Protein AF-A0A4S2HFW7-F1 (afdb_monomer)

Foldseek 3Di:
DVVLVVLVVVVCVVVVCVVQVFFPDWDDDPQWTWTAGNPDSDIDIDGNVVSVVCVVVPPDVVVVVVVVVVRVVVVVVVVVVCVVVVPD

Secondary structure (DSSP, 8-state):
-HHHHHHHHHHHHHHHHHH-TTEEEEEEETTEEEEEETTTS-EEEEEHHHHHHHHHTT--HHHHHHHHHHHHHHHHHHHHHHHHTT--

Sequence (88 aa):
MNDFYYWLQRELEQELNKVYKKIHRIGIFSNRFYIWFMNNDDSISIPLNVMEDIYSSGKSIKELITIIDSKYIARIKKYTEDSANGNR

pLDDT: mean 74.53, std 9.52, range [51.59, 89.75]

Radius of gyration: 14.02 Å; Cα contacts (8 Å, |Δi|>4): 72; chains: 1; bounding box: 38×21×38 Å

Solvent-accessible surface area (backbone atoms only — not comparable to full-atom values): 5122 Å² total; per-residue (Å²): 118,67,67,58,57,52,48,51,53,56,51,47,58,58,52,42,50,70,76,40,86,44,68,67,46,74,50,77,55,95,70,23,38,36,42,32,34,65,88,69,90,41,67,54,77,43,55,39,67,63,54,50,49,46,55,72,75,68,62,55,61,66,58,54,50,50,53,52,49,53,54,50,51,54,48,50,51,49,51,53,52,36,62,73,67,70,68,125

Structure (mmCIF, N/CA/C/O backbone):
data_AF-A0A4S2HFW7-F1
#
_entry.id   AF-A0A4S2HFW7-F1
#
loop_
_atom_site.group_PDB
_atom_site.id
_atom_site.type_symbol
_atom_site.label_atom_id
_atom_site.label_alt_id
_atom_site.label_comp_id
_atom_site.label_asym_id
_atom_site.label_entity_id
_atom_site.label_seq_id
_atom_site.pdbx_PDB_ins_code
_atom_site.Cartn_x
_atom_site.Cartn_y
_atom_site.Cartn_z
_atom_site.occupancy
_atom_site.B_iso_or_equiv
_atom_site.auth_seq_id
_atom_site.auth_comp_id
_atom_site.auth_asym_id
_atom_site.auth_atom_id
_atom_site.pdbx_PDB_model_num
ATOM 1 N N . MET A 1 1 ? -18.063 1.963 6.053 1.00 53.31 1 MET A N 1
ATOM 2 C CA . MET A 1 1 ? -17.264 2.008 4.805 1.00 53.31 1 MET A CA 1
ATOM 3 C C . MET A 1 1 ? -16.293 3.182 4.790 1.00 53.31 1 MET A C 1
ATOM 5 O O . MET A 1 1 ? -15.122 2.927 4.570 1.00 53.31 1 MET A O 1
ATOM 9 N N . ASN A 1 2 ? -16.709 4.421 5.083 1.00 66.31 2 ASN A N 1
ATOM 10 C CA . ASN A 1 2 ? -15.819 5.594 5.022 1.00 66.31 2 ASN A CA 1
ATOM 11 C C . ASN A 1 2 ? -14.578 5.537 5.936 1.00 66.31 2 ASN A C 1
ATOM 13 O O . ASN A 1 2 ? -13.515 5.982 5.517 1.00 66.31 2 ASN A O 1
ATOM 17 N N . ASP A 1 3 ? -14.663 4.949 7.131 1.00 77.06 3 ASP A N 1
ATOM 18 C CA . ASP A 1 3 ? -13.545 4.971 8.093 1.00 77.06 3 ASP A CA 1
ATOM 19 C C . ASP A 1 3 ? -12.303 4.207 7.622 1.00 77.06 3 ASP A C 1
ATOM 21 O O . ASP A 1 3 ? -11.184 4.603 7.945 1.00 77.06 3 ASP A O 1
ATOM 25 N N . PHE A 1 4 ? -12.487 3.150 6.825 1.00 77.69 4 PHE A N 1
ATOM 26 C CA . PHE A 1 4 ? -11.382 2.422 6.205 1.00 77.69 4 PHE A CA 1
ATOM 27 C C . PHE A 1 4 ? -10.666 3.298 5.176 1.00 77.69 4 PHE A C 1
ATOM 29 O O . PHE A 1 4 ? -9.457 3.459 5.262 1.00 77.69 4 PHE A O 1
ATOM 36 N N . TYR A 1 5 ? -11.404 3.921 4.252 1.00 76.00 5 TYR A N 1
ATOM 37 C CA . TYR A 1 5 ? -10.822 4.779 3.215 1.00 76.00 5 TYR A CA 1
ATOM 38 C C . TYR A 1 5 ? -10.150 6.024 3.806 1.00 76.00 5 TYR A C 1
ATOM 40 O O . TYR A 1 5 ? -9.072 6.404 3.356 1.00 76.00 5 TYR A O 1
ATOM 48 N N . TYR A 1 6 ? -10.734 6.622 4.849 1.00 77.56 6 TYR A N 1
ATOM 49 C CA . TYR A 1 6 ? -10.117 7.742 5.562 1.00 77.56 6 TYR A CA 1
ATOM 50 C C . TYR A 1 6 ? -8.856 7.331 6.323 1.00 77.56 6 TYR A C 1
ATOM 52 O O . TYR A 1 6 ? -7.856 8.045 6.264 1.00 77.56 6 TYR A O 1
ATOM 60 N N . TRP A 1 7 ? -8.881 6.190 7.020 1.00 79.62 7 TRP A N 1
ATOM 61 C CA . TRP A 1 7 ? -7.693 5.641 7.676 1.00 79.62 7 TRP A CA 1
ATOM 62 C C . TRP A 1 7 ? -6.596 5.356 6.653 1.00 79.62 7 TRP A C 1
ATOM 64 O O . TRP A 1 7 ? -5.471 5.815 6.811 1.00 79.62 7 TRP A O 1
ATOM 74 N N . LEU A 1 8 ? -6.957 4.679 5.566 1.00 77.31 8 LEU A N 1
ATOM 75 C CA . LEU A 1 8 ? -6.072 4.331 4.470 1.00 77.31 8 LEU A CA 1
ATOM 76 C C . LEU A 1 8 ? -5.400 5.586 3.903 1.00 77.31 8 LEU A C 1
ATOM 78 O O . LEU A 1 8 ? -4.178 5.664 3.882 1.00 77.31 8 LEU A O 1
ATOM 82 N N . GLN A 1 9 ? -6.179 6.596 3.513 1.00 75.31 9 GLN A N 1
ATOM 83 C CA . GLN A 1 9 ? -5.640 7.829 2.948 1.00 75.31 9 GLN A CA 1
ATOM 84 C C . GLN A 1 9 ? -4.727 8.561 3.940 1.00 75.31 9 GLN A C 1
ATOM 86 O O . GLN A 1 9 ? -3.589 8.876 3.601 1.00 75.31 9 GLN A O 1
ATOM 91 N N . ARG A 1 10 ? -5.192 8.792 5.174 1.00 78.69 10 ARG A N 1
ATOM 92 C CA . ARG A 1 10 ? -4.451 9.572 6.175 1.00 78.69 10 ARG A CA 1
ATOM 93 C C . ARG A 1 10 ? -3.135 8.910 6.567 1.00 78.69 10 ARG A C 1
ATOM 95 O O . ARG A 1 10 ? -2.101 9.569 6.637 1.00 78.69 10 ARG A O 1
ATOM 102 N N . GLU A 1 11 ? -3.184 7.620 6.864 1.00 73.88 11 GLU A N 1
ATOM 103 C CA . GLU A 1 11 ? -2.049 6.896 7.420 1.00 73.88 11 GLU A CA 1
ATOM 104 C C . GLU A 1 11 ? -1.006 6.582 6.342 1.00 73.88 11 GLU A C 1
ATOM 106 O O . GLU A 1 11 ? 0.191 6.738 6.583 1.00 73.88 11 GLU A O 1
ATOM 111 N N . LEU A 1 12 ? -1.438 6.234 5.123 1.00 73.25 12 LEU A N 1
ATOM 112 C CA . LEU A 1 12 ? -0.515 6.039 4.005 1.00 73.25 12 LEU A CA 1
ATOM 113 C C . LEU A 1 12 ? 0.134 7.357 3.577 1.00 73.25 12 LEU A C 1
ATOM 115 O O . LEU A 1 12 ? 1.341 7.376 3.361 1.00 73.25 12 LEU A O 1
ATOM 119 N N . GLU A 1 13 ? -0.604 8.467 3.493 1.00 70.88 13 GLU A N 1
ATOM 120 C CA . GLU A 1 13 ? 0.004 9.761 3.153 1.00 70.88 13 GLU A CA 1
ATOM 121 C C . GLU A 1 13 ? 1.023 10.220 4.205 1.00 70.88 13 GLU A C 1
ATOM 123 O O . GLU A 1 13 ? 2.055 10.782 3.843 1.00 70.88 13 GLU A O 1
ATOM 128 N N . GLN A 1 14 ? 0.783 9.978 5.496 1.00 74.62 14 GLN A N 1
ATOM 129 C CA . GLN A 1 14 ? 1.711 10.399 6.549 1.00 74.62 14 GLN A CA 1
ATOM 130 C C . GLN A 1 14 ? 2.922 9.478 6.689 1.00 74.62 14 GLN A C 1
ATOM 132 O O . GLN A 1 14 ? 4.049 9.968 6.770 1.00 74.62 14 GLN A O 1
ATOM 137 N N . GLU A 1 15 ? 2.717 8.163 6.735 1.00 74.12 15 GLU A N 1
ATOM 138 C CA . GLU A 1 15 ? 3.804 7.214 6.979 1.00 74.12 15 GLU A CA 1
ATOM 139 C C . GLU A 1 15 ? 4.569 6.891 5.700 1.00 74.12 15 GLU A C 1
ATOM 141 O O . GLU A 1 15 ? 5.802 6.874 5.706 1.00 74.12 15 GLU A O 1
ATOM 146 N N . LEU A 1 16 ? 3.882 6.723 4.566 1.00 71.19 16 LEU A N 1
ATOM 147 C CA . LEU A 1 16 ? 4.597 6.417 3.337 1.00 71.19 16 LEU A CA 1
ATOM 148 C C . LEU A 1 16 ? 5.394 7.600 2.804 1.00 71.19 16 LEU A C 1
ATOM 150 O O . LEU A 1 16 ? 6.455 7.362 2.250 1.00 71.19 16 LEU A O 1
ATOM 154 N N . ASN A 1 17 ? 4.972 8.854 2.991 1.00 69.56 17 ASN A N 1
ATOM 155 C CA . ASN A 1 17 ? 5.824 9.986 2.599 1.00 69.56 17 ASN A CA 1
ATOM 156 C C . ASN A 1 17 ? 7.105 10.077 3.447 1.00 69.56 17 ASN A C 1
ATOM 158 O O . ASN A 1 17 ? 8.123 10.582 2.967 1.00 69.56 17 ASN A O 1
ATOM 162 N N . LYS A 1 18 ? 7.089 9.570 4.691 1.00 71.69 18 LYS A N 1
ATOM 163 C CA . LYS A 1 18 ? 8.291 9.483 5.538 1.00 71.69 18 LYS A CA 1
ATOM 164 C C . LYS A 1 18 ? 9.234 8.379 5.063 1.00 71.69 18 LYS A C 1
ATOM 166 O O . LYS A 1 18 ? 10.442 8.602 5.005 1.00 71.69 18 LYS A O 1
ATOM 171 N N . VAL A 1 19 ? 8.689 7.207 4.732 1.00 68.44 19 VAL A N 1
ATOM 172 C CA . VAL A 1 19 ? 9.471 6.028 4.318 1.00 68.44 19 VAL A CA 1
ATOM 173 C C . VAL A 1 19 ? 9.923 6.145 2.859 1.00 68.44 19 VAL A C 1
ATOM 175 O O . VAL A 1 19 ? 11.089 5.938 2.529 1.00 68.44 19 VAL A O 1
ATOM 178 N N . TYR A 1 20 ? 9.017 6.560 1.981 1.00 68.38 20 TYR A N 1
ATOM 179 C CA . TYR A 1 20 ? 9.201 6.674 0.542 1.00 68.38 20 TYR A CA 1
ATOM 180 C C . TYR A 1 20 ? 9.041 8.137 0.119 1.00 68.38 20 TYR A C 1
ATOM 182 O O . TYR A 1 20 ? 7.959 8.594 -0.240 1.00 68.38 20 T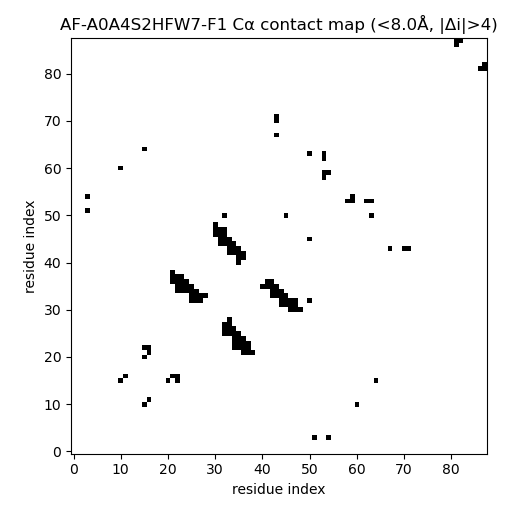YR A O 1
ATOM 190 N N . LYS A 1 21 ? 10.157 8.873 0.049 1.00 64.06 21 LYS A N 1
ATOM 191 C CA . LYS A 1 21 ? 10.212 10.288 -0.395 1.00 64.06 21 LYS A CA 1
ATOM 192 C C . LYS A 1 21 ? 9.718 10.554 -1.834 1.00 64.06 21 LYS A C 1
ATOM 194 O O . LYS A 1 21 ? 9.904 11.647 -2.356 1.00 64.06 21 LYS A O 1
ATOM 199 N N . LYS A 1 22 ? 9.197 9.540 -2.523 1.00 69.62 22 LYS A N 1
ATOM 200 C CA . LYS A 1 22 ? 8.974 9.513 -3.973 1.00 69.62 22 LYS A CA 1
ATOM 201 C C . LYS A 1 22 ? 7.603 8.968 -4.357 1.00 69.62 22 LYS A C 1
ATOM 203 O O . LYS A 1 22 ? 7.425 8.588 -5.508 1.00 69.62 22 LYS A O 1
ATOM 208 N N . ILE A 1 23 ? 6.644 8.879 -3.439 1.00 74.12 23 ILE A N 1
ATOM 209 C CA . ILE A 1 23 ? 5.278 8.519 -3.832 1.00 74.12 23 ILE A CA 1
ATOM 210 C C . ILE A 1 23 ? 4.666 9.699 -4.571 1.00 74.12 23 ILE A C 1
ATOM 212 O O . ILE A 1 23 ? 4.659 10.825 -4.088 1.00 74.12 23 ILE A O 1
ATOM 216 N N . HIS A 1 24 ? 4.201 9.423 -5.782 1.00 73.25 24 HIS A N 1
ATOM 217 C CA . HIS A 1 24 ? 3.545 10.397 -6.638 1.00 73.25 24 HIS A CA 1
ATOM 218 C C . HIS A 1 24 ? 2.042 10.434 -6.372 1.00 73.25 24 HIS A C 1
ATOM 220 O O . HIS A 1 24 ? 1.436 11.501 -6.325 1.00 73.25 24 HIS A O 1
ATOM 226 N N . ARG A 1 25 ? 1.434 9.251 -6.230 1.00 78.25 25 ARG A N 1
ATOM 227 C CA . ARG A 1 25 ? -0.014 9.101 -6.122 1.00 78.25 25 ARG A CA 1
ATOM 228 C C . ARG A 1 25 ? -0.368 7.793 -5.427 1.00 78.25 25 ARG A C 1
ATOM 230 O O . ARG A 1 25 ? 0.317 6.787 -5.602 1.00 78.25 25 ARG A O 1
ATOM 237 N N . ILE A 1 26 ? -1.487 7.802 -4.716 1.00 81.25 26 ILE A N 1
ATOM 238 C CA . ILE A 1 26 ? -2.191 6.604 -4.255 1.00 81.25 26 ILE A CA 1
ATOM 239 C C . ILE A 1 26 ? -3.618 6.611 -4.802 1.00 81.25 26 ILE A C 1
ATOM 241 O O . ILE A 1 26 ? -4.174 7.672 -5.096 1.00 81.25 26 ILE A O 1
ATOM 245 N N . GLY A 1 27 ? -4.215 5.439 -4.987 1.00 82.25 27 GLY A N 1
ATOM 246 C CA . GLY A 1 27 ? -5.579 5.350 -5.503 1.00 82.25 27 GLY A CA 1
ATOM 247 C C . GLY A 1 27 ? -6.136 3.940 -5.471 1.00 82.25 27 GLY A C 1
ATOM 248 O O . GLY A 1 27 ? -5.395 2.969 -5.361 1.00 82.25 27 GLY A O 1
ATOM 249 N N . ILE A 1 28 ? -7.458 3.827 -5.565 1.00 85.50 28 ILE A N 1
ATOM 250 C CA . ILE A 1 28 ? -8.159 2.543 -5.565 1.00 85.50 28 ILE A CA 1
ATOM 251 C C . ILE A 1 28 ? -8.886 2.390 -6.890 1.00 85.50 28 ILE A C 1
ATOM 253 O O . ILE A 1 28 ? -9.656 3.261 -7.288 1.00 85.50 28 ILE A O 1
ATOM 257 N N . PHE A 1 29 ? -8.636 1.277 -7.569 1.00 84.81 29 PHE A N 1
ATOM 258 C CA . PHE A 1 29 ? -9.291 0.931 -8.823 1.00 84.81 29 PHE A CA 1
ATOM 259 C C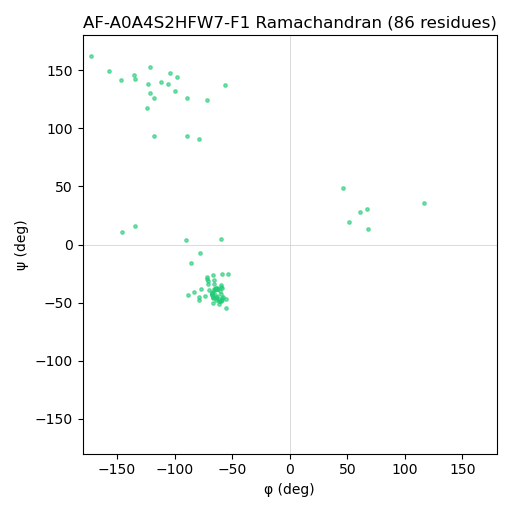 . PHE A 1 29 ? -9.456 -0.587 -8.909 1.00 84.81 29 PHE A C 1
ATOM 261 O O . PHE A 1 29 ? -8.579 -1.329 -8.473 1.00 84.81 29 PHE A O 1
ATOM 268 N N . SER A 1 30 ? -10.588 -1.060 -9.437 1.00 86.62 30 SER A N 1
ATOM 269 C CA . SER A 1 30 ? -10.864 -2.494 -9.643 1.00 86.62 30 SER A CA 1
ATOM 270 C C . SER A 1 30 ? -10.526 -3.392 -8.440 1.00 86.62 30 SER A C 1
ATOM 272 O O . SER A 1 30 ? -9.868 -4.420 -8.592 1.00 86.62 30 SER A O 1
ATOM 274 N N . ASN A 1 31 ? -10.970 -3.004 -7.238 1.00 87.81 31 ASN A N 1
ATOM 275 C CA . ASN A 1 31 ? -10.741 -3.745 -5.988 1.00 87.81 31 ASN A CA 1
ATOM 276 C C . ASN A 1 31 ? -9.255 -3.921 -5.606 1.00 87.81 31 ASN A C 1
ATOM 278 O O . ASN A 1 31 ? -8.860 -4.899 -4.964 1.00 87.81 31 ASN A O 1
ATOM 282 N N . ARG A 1 32 ? -8.406 -2.980 -6.026 1.00 87.94 32 ARG A N 1
ATOM 283 C CA . ARG A 1 32 ? -6.982 -2.950 -5.692 1.00 87.94 32 ARG A CA 1
ATOM 284 C C . ARG A 1 32 ? -6.574 -1.547 -5.282 1.00 87.94 32 ARG A C 1
ATOM 286 O O . ARG A 1 32 ? -7.018 -0.558 -5.862 1.00 87.94 32 ARG A O 1
ATOM 293 N N . PHE A 1 33 ? -5.700 -1.487 -4.294 1.00 86.19 33 PHE A N 1
ATOM 294 C CA . PHE A 1 33 ? -4.999 -0.293 -3.871 1.00 86.19 33 PHE A CA 1
ATOM 295 C C . PHE A 1 33 ? -3.692 -0.164 -4.653 1.00 86.19 33 PHE A C 1
ATOM 297 O O . PHE A 1 33 ? -2.894 -1.100 -4.680 1.00 86.19 33 PHE A O 1
ATOM 304 N N . TYR A 1 34 ? -3.481 0.979 -5.291 1.00 85.69 34 TYR A N 1
ATOM 305 C CA . TYR A 1 34 ? -2.313 1.290 -6.104 1.00 85.69 34 TYR A CA 1
ATOM 306 C C . TYR A 1 34 ? -1.470 2.372 -5.443 1.00 85.69 34 TYR A C 1
ATOM 308 O O . TYR A 1 34 ? -1.997 3.361 -4.929 1.00 85.69 34 TYR A O 1
ATOM 316 N N . ILE A 1 35 ? -0.154 2.196 -5.522 1.00 83.62 35 ILE A N 1
ATOM 317 C CA . ILE A 1 35 ? 0.842 3.194 -5.133 1.00 83.62 35 ILE A CA 1
ATOM 318 C C . ILE A 1 35 ? 1.741 3.426 -6.343 1.00 83.62 35 ILE A C 1
ATOM 320 O O . ILE A 1 35 ? 2.407 2.496 -6.800 1.00 83.62 35 ILE A O 1
ATOM 324 N N . TRP A 1 36 ? 1.746 4.655 -6.855 1.00 82.75 36 TRP A N 1
ATOM 325 C CA . TRP A 1 36 ? 2.603 5.098 -7.952 1.00 82.75 36 TRP A CA 1
ATOM 326 C C . TRP A 1 36 ? 3.806 5.856 -7.403 1.00 82.75 36 TRP A C 1
ATOM 328 O O . TRP A 1 36 ? 3.653 6.771 -6.587 1.00 82.75 36 TRP A O 1
ATOM 338 N N . PHE A 1 37 ? 4.997 5.515 -7.886 1.00 78.00 37 PHE A N 1
ATOM 339 C CA . PHE A 1 37 ? 6.245 6.163 -7.487 1.00 78.00 37 PHE A CA 1
ATOM 340 C C . PHE A 1 37 ? 6.748 7.093 -8.601 1.00 78.00 37 PHE A C 1
ATOM 342 O O . PHE A 1 37 ? 6.737 6.728 -9.772 1.00 78.00 37 PHE A O 1
ATOM 349 N N . MET A 1 38 ? 7.239 8.283 -8.238 1.00 70.44 38 MET A N 1
ATOM 350 C CA . MET A 1 38 ? 7.677 9.338 -9.168 1.00 70.44 38 MET A CA 1
ATOM 351 C C . MET A 1 38 ? 8.793 8.910 -10.123 1.00 70.44 38 MET A C 1
ATOM 353 O O . MET A 1 38 ? 8.960 9.518 -11.172 1.00 70.44 38 MET A O 1
ATOM 357 N N . ASN A 1 39 ? 9.603 7.917 -9.756 1.00 63.72 39 ASN A N 1
ATOM 358 C CA . ASN A 1 39 ? 10.869 7.710 -10.446 1.00 63.72 39 ASN A CA 1
ATOM 359 C C . ASN A 1 39 ? 10.798 6.855 -11.717 1.00 63.72 39 ASN A C 1
ATOM 361 O O . ASN A 1 39 ? 11.762 6.923 -12.464 1.00 63.72 39 ASN A O 1
ATOM 365 N N . ASN A 1 40 ? 9.730 6.088 -11.979 1.00 58.84 40 ASN A N 1
ATOM 366 C CA . ASN A 1 40 ? 9.766 5.050 -13.028 1.00 58.84 40 ASN A CA 1
ATOM 367 C C . ASN A 1 40 ? 8.442 4.816 -13.798 1.00 58.84 40 ASN A C 1
ATOM 369 O O . ASN A 1 40 ? 8.340 3.788 -14.462 1.00 58.84 40 ASN A O 1
ATOM 373 N N . ASP A 1 41 ? 7.409 5.665 -13.671 1.00 62.97 41 ASP A N 1
ATOM 374 C CA . ASP A 1 41 ? 6.025 5.324 -14.100 1.00 62.97 41 ASP A CA 1
ATOM 375 C C . ASP A 1 41 ? 5.526 3.978 -13.520 1.00 62.97 41 ASP A C 1
ATOM 377 O O . ASP A 1 41 ? 4.579 3.351 -13.999 1.00 62.97 41 ASP A O 1
ATOM 381 N N . ASP A 1 42 ? 6.177 3.512 -12.453 1.00 71.44 42 ASP A N 1
ATOM 382 C CA . ASP A 1 42 ? 5.981 2.184 -11.900 1.00 71.44 42 ASP A CA 1
ATOM 383 C C . ASP A 1 42 ? 5.022 2.253 -10.716 1.00 71.44 42 ASP A C 1
ATOM 385 O O . ASP A 1 42 ? 5.003 3.208 -9.925 1.00 71.44 42 ASP A O 1
ATOM 389 N N . SER A 1 43 ? 4.207 1.212 -10.607 1.00 80.88 43 SER A N 1
ATOM 390 C CA . SER A 1 43 ? 3.217 1.096 -9.551 1.00 80.88 43 SER A CA 1
ATOM 391 C C . SER A 1 43 ? 3.224 -0.291 -8.951 1.00 80.88 43 SER A C 1
ATOM 393 O O . SER A 1 43 ? 3.437 -1.296 -9.634 1.00 80.88 43 SER A O 1
ATOM 395 N N . ILE A 1 44 ? 2.950 -0.347 -7.655 1.00 84.62 44 ILE A N 1
ATOM 396 C CA . ILE A 1 44 ? 2.586 -1.597 -7.001 1.00 84.62 44 ILE A CA 1
ATOM 397 C C . ILE A 1 44 ? 1.084 -1.599 -6.754 1.00 84.62 44 ILE A C 1
ATOM 399 O O . ILE A 1 44 ? 0.481 -0.553 -6.513 1.00 84.62 44 ILE A O 1
ATOM 403 N N . SER A 1 45 ? 0.486 -2.788 -6.809 1.00 86.81 45 SER A N 1
ATOM 404 C CA . SER A 1 45 ? -0.917 -2.981 -6.458 1.00 86.81 45 SER A CA 1
ATOM 405 C C . SER A 1 45 ? -1.070 -4.024 -5.361 1.00 86.81 45 SER A C 1
ATOM 407 O O . S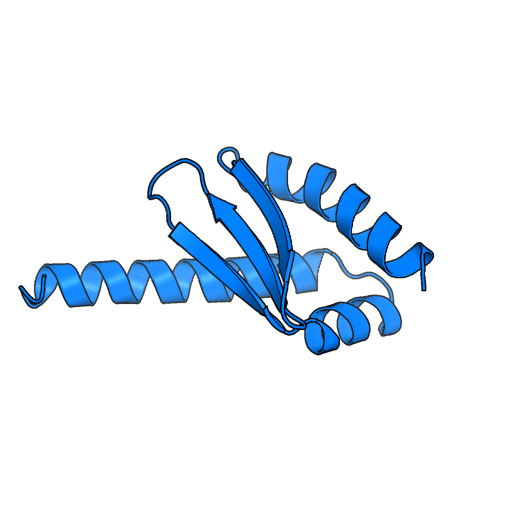ER A 1 45 ? -0.432 -5.082 -5.391 1.00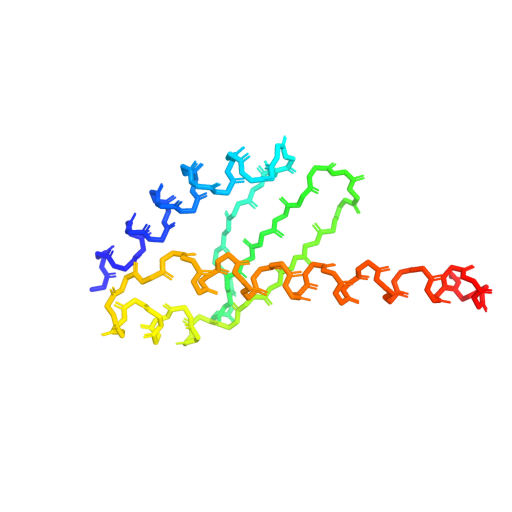 86.81 45 SER A O 1
ATOM 409 N N . ILE A 1 46 ? -1.947 -3.727 -4.411 1.00 86.81 46 ILE A N 1
ATOM 410 C CA . ILE A 1 46 ? -2.300 -4.586 -3.286 1.00 86.81 46 ILE A CA 1
ATOM 411 C C . ILE A 1 46 ? -3.809 -4.850 -3.366 1.00 86.81 46 ILE A C 1
ATOM 413 O O . ILE A 1 46 ? -4.572 -3.904 -3.558 1.00 86.81 46 ILE A O 1
ATOM 417 N N . PRO A 1 47 ? -4.271 -6.108 -3.278 1.00 89.75 47 PRO A N 1
ATOM 418 C CA . PRO A 1 47 ? -5.700 -6.409 -3.221 1.00 89.75 47 PRO A CA 1
ATOM 419 C C . PRO A 1 47 ? -6.389 -5.682 -2.060 1.00 89.75 47 PRO A C 1
ATOM 421 O O . PRO A 1 47 ? -5.840 -5.623 -0.961 1.00 89.75 47 PRO A O 1
ATOM 424 N N . LEU A 1 48 ? -7.581 -5.127 -2.293 1.00 86.75 48 LEU A N 1
ATOM 425 C CA . LEU A 1 48 ? -8.259 -4.316 -1.279 1.00 86.75 48 LEU A CA 1
ATOM 426 C C . LEU A 1 48 ? -8.667 -5.143 -0.053 1.00 86.75 48 LEU A C 1
ATOM 428 O O . LEU A 1 48 ? -8.542 -4.654 1.061 1.00 86.75 48 LEU A O 1
ATOM 432 N N . ASN A 1 49 ? -9.032 -6.413 -0.241 1.00 87.81 49 ASN A N 1
ATOM 433 C CA . ASN A 1 49 ? -9.344 -7.328 0.860 1.00 87.81 49 ASN A CA 1
ATOM 434 C C . ASN A 1 49 ? -8.156 -7.520 1.820 1.00 87.81 49 ASN A C 1
ATOM 436 O O . ASN A 1 49 ? -8.349 -7.558 3.025 1.00 87.81 49 ASN A O 1
ATOM 440 N N . VAL A 1 50 ? -6.918 -7.553 1.310 1.00 86.12 50 VAL A N 1
ATOM 441 C CA . VAL A 1 50 ? -5.71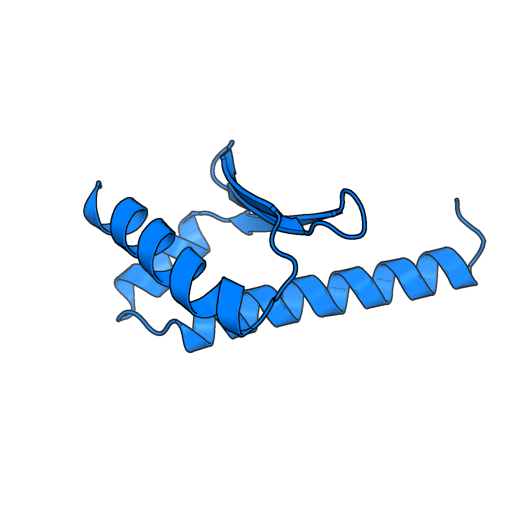5 -7.619 2.161 1.00 86.12 50 VAL A CA 1
ATOM 442 C C . VAL A 1 50 ? -5.587 -6.352 3.011 1.00 86.12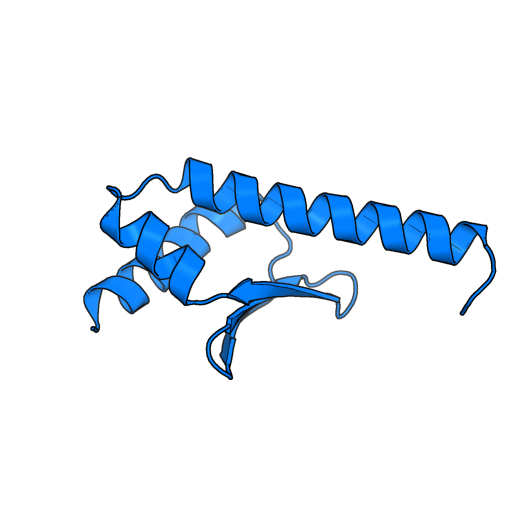 50 VAL A C 1
ATOM 444 O O . VAL A 1 50 ? -5.196 -6.414 4.171 1.00 86.12 50 VAL A O 1
ATOM 447 N N . MET A 1 51 ? -5.935 -5.195 2.447 1.00 83.31 51 MET A N 1
ATOM 448 C CA . MET A 1 51 ? -5.910 -3.920 3.169 1.00 83.31 51 MET A CA 1
ATOM 449 C C . MET A 1 51 ? -7.027 -3.855 4.224 1.00 83.31 51 MET A C 1
ATOM 451 O O . MET A 1 51 ? -6.799 -3.361 5.327 1.00 83.31 51 MET A O 1
ATOM 455 N N . GLU A 1 52 ? -8.215 -4.370 3.903 1.00 85.12 52 GLU A N 1
ATOM 456 C CA . GLU A 1 52 ? -9.354 -4.475 4.823 1.00 85.12 52 GLU A CA 1
ATOM 457 C C . GLU A 1 52 ? -9.070 -5.440 5.982 1.00 85.12 52 GLU A C 1
ATOM 459 O O . GLU A 1 52 ? -9.424 -5.138 7.123 1.00 85.12 52 GLU A O 1
ATOM 464 N N . ASP A 1 53 ? -8.373 -6.548 5.722 1.00 86.50 53 ASP A N 1
ATOM 465 C CA . ASP A 1 53 ? -7.949 -7.500 6.752 1.00 86.50 53 ASP A CA 1
ATOM 466 C C . ASP A 1 53 ? -6.978 -6.845 7.747 1.00 86.50 53 ASP A C 1
ATOM 468 O O . ASP A 1 53 ? -7.171 -6.965 8.954 1.00 86.50 53 ASP A O 1
ATOM 472 N N . ILE A 1 54 ? -5.989 -6.077 7.266 1.00 81.88 54 ILE A N 1
ATOM 473 C CA . ILE A 1 54 ? -5.039 -5.323 8.117 1.00 81.88 54 ILE A CA 1
ATOM 474 C C . ILE A 1 54 ? -5.756 -4.250 8.945 1.00 81.88 54 ILE A C 1
ATOM 476 O O . ILE A 1 54 ? -5.424 -3.986 10.105 1.00 81.88 54 ILE A O 1
ATOM 480 N N . TYR A 1 55 ? -6.748 -3.593 8.346 1.00 80.75 55 TYR A N 1
ATOM 481 C CA . TYR A 1 55 ? -7.569 -2.629 9.065 1.00 80.75 55 TYR A CA 1
ATOM 482 C C . TYR A 1 55 ? -8.366 -3.311 10.187 1.00 80.75 55 TYR A C 1
ATOM 484 O O . TYR A 1 55 ? -8.380 -2.826 11.322 1.00 80.75 55 TYR A O 1
ATOM 492 N N . SER A 1 56 ? -8.971 -4.459 9.880 1.00 82.69 56 SER A N 1
ATOM 493 C CA . SER A 1 56 ? -9.816 -5.234 10.793 1.00 82.69 56 SER A CA 1
ATOM 494 C C . SER A 1 56 ? -9.017 -5.940 11.894 1.00 82.69 56 SER A C 1
ATOM 496 O O . SER A 1 56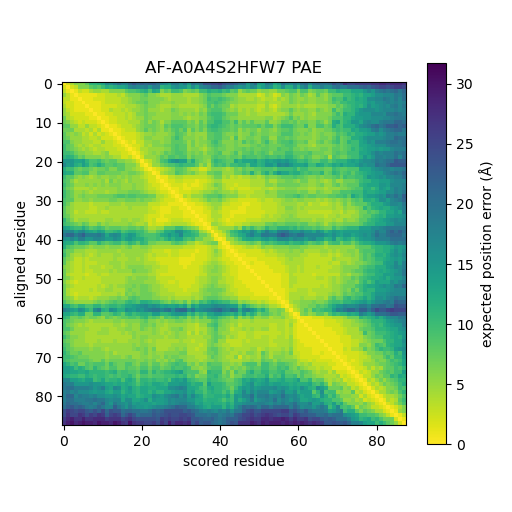 ? -9.536 -6.128 12.993 1.00 82.69 56 SER A O 1
ATOM 498 N N . SER A 1 57 ? -7.749 -6.284 11.640 1.00 81.81 57 SER A N 1
ATOM 499 C CA . SER A 1 57 ? -6.858 -6.974 12.585 1.00 81.81 57 SER A CA 1
ATOM 500 C C . SER A 1 57 ? -6.267 -6.075 13.678 1.00 81.81 57 SER A C 1
ATOM 502 O O . SER A 1 57 ? -5.659 -6.586 14.617 1.00 81.81 57 SER A O 1
ATOM 504 N N . GLY A 1 58 ? -6.461 -4.751 13.610 1.00 68.81 58 GLY A N 1
ATOM 505 C CA . GLY A 1 58 ? -6.038 -3.835 14.676 1.00 68.81 58 GLY A CA 1
ATOM 506 C C . GLY A 1 58 ? -4.968 -2.807 14.302 1.00 68.81 58 GLY A C 1
ATOM 507 O O . GLY A 1 58 ? -4.185 -2.407 15.161 1.00 68.81 58 GLY A O 1
ATOM 508 N N . LYS A 1 59 ? -4.990 -2.285 13.067 1.00 64.94 59 LYS A N 1
ATOM 509 C CA . LYS A 1 59 ? -4.299 -1.038 12.660 1.00 64.94 59 LYS A CA 1
ATOM 510 C C . LYS A 1 59 ? -2.762 -1.069 12.662 1.00 64.94 59 LYS A C 1
ATOM 512 O O . LYS A 1 59 ? -2.139 -0.024 12.867 1.00 64.94 59 LYS A O 1
ATOM 517 N N . SER A 1 60 ? -2.102 -2.200 12.417 1.00 71.56 60 SER A N 1
ATOM 518 C CA . SER A 1 60 ? -0.634 -2.183 12.343 1.00 71.56 60 SER A CA 1
ATOM 519 C C . SER A 1 60 ? -0.153 -1.649 10.992 1.00 71.56 60 SER A C 1
ATOM 521 O O . SER A 1 60 ? 0.089 -2.393 10.044 1.00 71.56 60 SER A O 1
ATOM 523 N N . ILE A 1 61 ? 0.065 -0.335 10.906 1.00 73.06 61 ILE A N 1
ATOM 524 C CA . ILE A 1 61 ? 0.713 0.292 9.742 1.00 73.06 61 ILE A CA 1
ATOM 525 C C . ILE A 1 61 ? 2.072 -0.345 9.405 1.00 73.06 61 ILE A C 1
ATOM 527 O O . ILE A 1 61 ? 2.497 -0.348 8.254 1.00 73.06 61 ILE A O 1
ATOM 531 N N . LYS A 1 62 ? 2.743 -0.951 10.390 1.00 76.75 62 LYS A N 1
ATOM 532 C CA . LYS A 1 62 ? 3.988 -1.695 10.174 1.00 76.75 62 LYS A CA 1
ATOM 533 C C . LYS A 1 62 ? 3.785 -2.909 9.270 1.00 76.75 62 LYS A C 1
ATOM 535 O O . LYS A 1 62 ? 4.646 -3.181 8.439 1.00 76.75 62 LYS A O 1
ATOM 540 N N . GLU A 1 63 ? 2.666 -3.617 9.400 1.00 78.56 63 GLU A N 1
ATOM 541 C CA . GLU A 1 63 ? 2.337 -4.745 8.518 1.00 78.56 63 GLU A CA 1
ATOM 542 C C . GLU A 1 63 ? 2.065 -4.249 7.099 1.00 78.56 63 GLU A C 1
ATOM 544 O O . GLU A 1 63 ? 2.572 -4.816 6.132 1.00 78.56 63 GLU A O 1
ATOM 549 N N . LEU A 1 64 ? 1.356 -3.125 6.980 1.00 77.56 64 LEU A N 1
ATOM 550 C CA . LEU A 1 64 ? 1.098 -2.478 5.701 1.00 77.56 64 LEU A CA 1
ATOM 551 C C . LEU A 1 64 ? 2.394 -2.057 4.991 1.00 77.56 64 LEU A C 1
ATOM 553 O O . LEU A 1 64 ? 2.592 -2.391 3.823 1.00 77.56 64 LEU A O 1
ATOM 557 N N . ILE A 1 65 ? 3.299 -1.379 5.703 1.00 78.12 65 ILE A N 1
ATOM 558 C CA . ILE A 1 65 ? 4.619 -0.995 5.184 1.00 78.12 65 ILE A CA 1
ATOM 559 C C . ILE A 1 65 ? 5.414 -2.241 4.789 1.00 78.12 65 ILE A C 1
ATOM 561 O O . ILE A 1 65 ? 5.980 -2.276 3.705 1.00 78.12 65 ILE A O 1
ATOM 565 N N . THR A 1 66 ? 5.388 -3.300 5.602 1.00 82.44 66 THR A N 1
ATOM 566 C CA . THR A 1 66 ? 6.089 -4.559 5.297 1.00 82.44 66 THR A CA 1
ATOM 567 C C . THR A 1 66 ? 5.590 -5.198 3.996 1.00 82.44 66 THR A C 1
ATOM 569 O O . THR A 1 66 ? 6.386 -5.692 3.195 1.00 82.44 66 THR A O 1
ATOM 572 N N . ILE A 1 67 ? 4.278 -5.171 3.742 1.00 82.00 67 ILE A N 1
ATOM 573 C CA . ILE A 1 67 ? 3.690 -5.683 2.495 1.00 82.00 67 ILE A CA 1
ATOM 574 C C . ILE A 1 67 ? 4.102 -4.816 1.301 1.00 82.00 67 ILE A C 1
ATOM 576 O O . ILE A 1 67 ? 4.458 -5.353 0.248 1.00 82.00 67 ILE A O 1
ATOM 580 N N . ILE A 1 68 ? 4.083 -3.491 1.463 1.00 79.25 68 ILE A N 1
ATOM 581 C CA . ILE A 1 68 ? 4.525 -2.532 0.443 1.00 79.25 68 ILE A CA 1
ATOM 582 C C . ILE A 1 68 ? 6.006 -2.752 0.118 1.00 79.25 68 ILE A C 1
ATOM 584 O O . ILE A 1 68 ? 6.337 -2.923 -1.055 1.00 79.25 68 ILE A O 1
ATOM 588 N N . ASP A 1 69 ? 6.872 -2.848 1.128 1.00 78.44 69 ASP A N 1
ATOM 589 C CA . ASP A 1 69 ? 8.304 -3.126 0.981 1.00 78.44 69 ASP A CA 1
ATOM 590 C C . ASP A 1 69 ? 8.550 -4.452 0.274 1.00 78.44 69 ASP A C 1
ATOM 592 O O . ASP A 1 69 ? 9.315 -4.513 -0.686 1.00 78.44 69 ASP A O 1
ATOM 596 N N . SER A 1 70 ? 7.867 -5.517 0.695 1.00 81.12 70 SER A N 1
ATOM 597 C CA . SER A 1 70 ? 7.998 -6.833 0.070 1.00 81.12 70 SER A CA 1
ATOM 598 C C . SER A 1 70 ? 7.638 -6.786 -1.419 1.00 81.12 70 SER A C 1
ATOM 600 O O . SER A 1 70 ? 8.389 -7.284 -2.263 1.00 81.12 70 SER A O 1
ATOM 602 N N . LYS A 1 71 ? 6.524 -6.126 -1.769 1.00 78.94 71 LYS A N 1
ATOM 603 C CA . LYS A 1 71 ? 6.089 -5.958 -3.163 1.00 78.94 71 LYS A CA 1
ATOM 604 C C . LYS A 1 71 ? 7.053 -5.085 -3.961 1.00 78.94 71 LYS A C 1
ATOM 606 O O . LYS A 1 71 ? 7.362 -5.425 -5.102 1.00 78.94 71 LYS A O 1
ATOM 611 N N . TYR A 1 72 ? 7.542 -4.000 -3.373 1.00 74.81 72 TYR A N 1
ATOM 612 C CA . TYR A 1 72 ? 8.478 -3.079 -4.006 1.00 74.81 72 TYR A CA 1
ATOM 613 C C . TYR A 1 72 ? 9.848 -3.733 -4.253 1.00 74.81 72 TYR A C 1
ATOM 615 O O . TYR A 1 72 ? 10.370 -3.676 -5.364 1.00 74.81 72 TYR A O 1
ATOM 623 N N . ILE A 1 73 ? 10.398 -4.453 -3.270 1.00 71.94 73 ILE A N 1
ATOM 624 C CA . ILE A 1 73 ? 11.660 -5.200 -3.401 1.00 71.94 73 ILE A CA 1
ATOM 625 C C . ILE A 1 73 ? 11.530 -6.315 -4.442 1.00 71.94 73 ILE A C 1
ATOM 627 O O . ILE A 1 73 ? 12.406 -6.455 -5.296 1.00 71.94 73 ILE A O 1
ATOM 631 N N . ALA A 1 74 ? 10.446 -7.0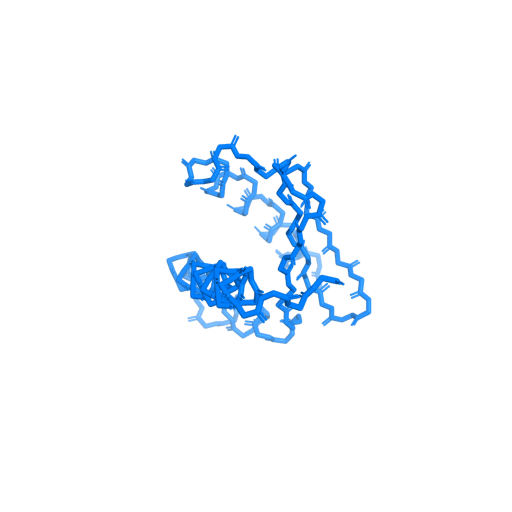98 -4.404 1.00 71.56 74 ALA A N 1
ATOM 632 C CA . ALA A 1 74 ? 10.195 -8.136 -5.405 1.00 71.56 74 ALA A CA 1
ATOM 633 C C . ALA A 1 74 ? 10.110 -7.545 -6.821 1.00 71.56 74 ALA A C 1
ATOM 635 O O . ALA A 1 74 ? 10.621 -8.129 -7.777 1.00 71.56 74 ALA A O 1
ATOM 636 N N . ARG A 1 75 ? 9.512 -6.356 -6.951 1.00 68.94 75 ARG A N 1
ATOM 637 C CA . ARG A 1 75 ? 9.412 -5.632 -8.218 1.00 68.94 75 ARG A CA 1
ATOM 638 C C . ARG A 1 75 ? 10.774 -5.156 -8.724 1.00 68.94 75 ARG A C 1
ATOM 640 O O . ARG A 1 75 ? 11.068 -5.365 -9.898 1.00 68.94 75 ARG A O 1
ATOM 647 N N . ILE A 1 76 ? 11.608 -4.574 -7.858 1.00 68.00 76 ILE A N 1
ATOM 648 C CA . ILE A 1 76 ? 12.970 -4.149 -8.218 1.00 68.00 76 ILE A CA 1
ATOM 649 C C . ILE A 1 76 ? 13.813 -5.347 -8.650 1.00 68.00 76 ILE A C 1
ATOM 651 O O . ILE A 1 76 ? 14.445 -5.278 -9.699 1.00 68.00 76 ILE A O 1
ATOM 655 N N . LYS A 1 77 ? 13.792 -6.450 -7.889 1.00 65.19 77 LYS A N 1
ATOM 656 C CA . LYS A 1 77 ? 14.529 -7.672 -8.247 1.00 65.19 77 LYS A CA 1
ATOM 657 C C . LYS A 1 77 ? 14.156 -8.160 -9.642 1.00 65.19 77 LYS A C 1
ATOM 659 O O . LYS A 1 77 ? 15.046 -8.373 -10.456 1.00 65.19 77 LYS A O 1
ATOM 664 N N . LYS A 1 78 ? 12.854 -8.216 -9.945 1.00 62.66 78 LYS A N 1
ATOM 665 C CA . LYS A 1 78 ? 12.369 -8.574 -11.280 1.00 62.66 78 LYS A CA 1
ATOM 666 C C . LYS A 1 78 ? 12.908 -7.629 -12.361 1.00 62.66 78 LYS A C 1
ATOM 668 O O . LYS A 1 78 ? 13.389 -8.090 -13.383 1.00 62.66 78 LYS A O 1
ATOM 673 N N . TYR A 1 79 ? 12.890 -6.316 -12.129 1.00 58.72 79 TYR A N 1
ATOM 674 C CA . TYR A 1 79 ? 13.457 -5.353 -13.081 1.00 58.72 79 TYR A CA 1
ATOM 675 C C . TYR A 1 79 ? 14.961 -5.527 -13.299 1.00 58.72 79 TYR A C 1
ATOM 677 O O . TYR A 1 79 ? 15.438 -5.359 -14.422 1.00 58.72 79 TYR A O 1
ATOM 685 N N . THR A 1 80 ? 15.715 -5.836 -12.244 1.00 60.03 80 THR A N 1
ATOM 686 C CA . THR A 1 80 ? 17.153 -6.107 -12.339 1.00 60.03 80 THR A CA 1
ATOM 687 C C . THR A 1 80 ? 17.421 -7.399 -13.109 1.00 60.03 80 THR A C 1
ATOM 689 O O . THR A 1 80 ? 18.304 -7.411 -13.960 1.00 60.03 80 THR A O 1
ATOM 692 N N . GLU A 1 81 ? 16.637 -8.451 -12.873 1.00 61.25 81 GLU A N 1
ATOM 693 C CA . GLU A 1 81 ? 16.727 -9.726 -13.595 1.00 61.25 81 GLU A CA 1
ATOM 694 C C . GLU A 1 81 ? 16.338 -9.577 -15.074 1.00 61.25 81 GLU A C 1
ATOM 696 O O . GLU A 1 81 ? 17.081 -10.023 -15.945 1.00 61.25 81 GLU A O 1
ATOM 701 N N . ASP A 1 82 ? 15.241 -8.883 -15.384 1.00 58.25 82 ASP A N 1
ATOM 702 C CA . ASP A 1 82 ? 14.796 -8.636 -16.764 1.00 58.25 82 ASP A CA 1
ATOM 703 C C . ASP A 1 82 ? 15.813 -7.766 -17.533 1.00 58.25 82 ASP A C 1
ATOM 705 O O . ASP A 1 82 ? 16.116 -8.029 -18.699 1.00 58.25 82 ASP A O 1
ATOM 709 N N . SER A 1 83 ? 16.417 -6.774 -16.861 1.00 58.59 83 SER A N 1
ATOM 710 C CA . SER A 1 83 ? 17.473 -5.931 -17.446 1.00 58.59 83 SER A CA 1
ATOM 711 C C . SER A 1 83 ? 18.791 -6.685 -17.645 1.00 58.59 83 SER A C 1
ATOM 713 O O . SER A 1 83 ? 19.499 -6.417 -18.613 1.00 58.59 83 SER A O 1
ATOM 715 N N . ALA A 1 84 ? 19.125 -7.623 -16.754 1.00 60.66 84 ALA A N 1
ATOM 716 C CA . ALA A 1 84 ? 20.297 -8.487 -16.892 1.00 60.66 84 ALA A CA 1
ATOM 717 C C . ALA A 1 84 ? 20.115 -9.541 -17.998 1.00 60.66 84 ALA A C 1
ATOM 719 O O . ALA A 1 84 ? 21.087 -9.918 -18.647 1.00 60.66 84 ALA A O 1
ATOM 720 N N . ASN A 1 85 ? 18.874 -9.969 -18.247 1.00 61.75 85 ASN A N 1
ATOM 721 C CA . ASN A 1 85 ? 18.534 -10.972 -19.256 1.00 61.75 85 ASN A CA 1
ATOM 722 C C . ASN A 1 85 ? 18.227 -10.386 -20.647 1.00 61.75 85 ASN A C 1
ATOM 724 O O . ASN A 1 85 ? 17.876 -11.137 -21.553 1.00 61.75 85 ASN A O 1
ATOM 728 N N . GLY A 1 86 ? 18.360 -9.068 -20.844 1.00 51.59 86 GLY A N 1
ATOM 729 C CA . GLY A 1 86 ? 18.234 -8.432 -22.162 1.00 51.59 86 GLY A CA 1
ATOM 730 C C . GLY A 1 86 ? 16.827 -8.455 -22.773 1.00 51.59 86 GLY A C 1
ATOM 731 O O . GLY A 1 86 ? 16.682 -8.143 -23.952 1.00 51.59 86 GLY A O 1
ATOM 732 N N . ASN A 1 87 ? 15.795 -8.787 -21.996 1.00 54.06 87 ASN A N 1
ATOM 733 C CA . ASN A 1 87 ? 14.409 -8.753 -22.453 1.00 54.06 87 ASN A CA 1
ATOM 734 C C . ASN A 1 87 ? 13.828 -7.361 -22.175 1.00 54.06 87 ASN A C 1
ATOM 736 O O . ASN A 1 87 ? 13.347 -7.085 -21.074 1.00 54.06 87 ASN A O 1
ATOM 740 N N . ARG A 1 88 ? 13.908 -6.473 -23.168 1.00 53.09 88 ARG A N 1
ATOM 741 C CA . ARG A 1 88 ? 13.159 -5.211 -23.217 1.00 53.09 88 ARG A CA 1
ATOM 742 C C . ARG A 1 88 ? 12.218 -5.208 -24.405 1.00 53.09 88 ARG A C 1
ATOM 744 O O . ARG A 1 88 ? 12.684 -5.578 -25.503 1.00 53.09 88 ARG A O 1
#

Mean predicted aligned error: 8.43 Å

Nearest PDB structures (foldseek):
  1pxg-assembly1_A-2  TM=4.288E-01  e=3.363E+00  Zymomonas mobilis
  4q8n-assembly1_A-2  TM=4.178E-01  e=3.832E+00  Zymomonas mobilis subsp. mobilis ZM4 = ATCC 31821
  4hqv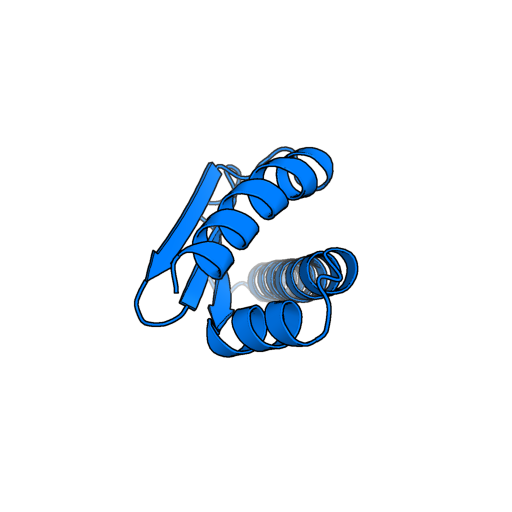-assembly1_A-2  TM=4.372E-01  e=4.662E+00  Zymomonas mobilis subsp. mobilis ZM4 = ATCC 31821
  6ygv-assembly1_A-2  TM=3.898E-01  e=6.899E+00  Zymomonas mobilis subsp. mobilis ZM4 = ATCC 31821
  3uvi-assembly1_A-2  TM=4.013E-01  e=8.959E+00  Zymomonas mobilis